Protein AF-A0A1Y0BZ81-F1 (afdb_monomer_lite)

Secondary structure (DSSP, 8-state):
-PPPPHHHHHHHHHHHHHHHHHHHHHHHHHHHHHHHHHHHHHHHHHHHHT-GGGB-TTS-B-HHHHHHHHHHHHHHHHHHHHHHHHHHHHHH-GGG--TTS-----HHHHHHHHHTT--

Radius of gyration: 30.33 Å; chains: 1; bounding box: 53×50×83 Å

Sequence (119 aa):
MAARSPEMARHVALDHGPELVAEVEKLRGACKTLGGVVEGQCRMALDASGLHHLIDEDGDGDWGLVWERLAELGTDNERLRAIVERVRELAENPATYSGTGVVAVKPERIIAALEAGHD

Organism: NCBI:txid482462

pLDDT: mean 82.68, std 15.9, range [44.56, 98.06]

Foldseek 3Di:
DDDDDPVVVVVCCVVCVVVVVVVVVVVVVVCVVVVVVVVVVLVVLCVQQVPCVQADPVRDGPVVVSVVSVVVVVVVVVLVVQLVVQLVCLQPDPVCDDPPPDNDRDVVSNVVSVVVSVD

Structure (mmCIF, N/CA/C/O backbone):
data_AF-A0A1Y0BZ81-F1
#
_entry.id   AF-A0A1Y0BZ81-F1
#
loop_
_atom_site.group_PDB
_atom_site.id
_atom_site.type_symbol
_atom_site.label_atom_id
_atom_site.label_alt_id
_atom_site.label_comp_id
_atom_site.label_asym_id
_atom_site.label_entity_id
_atom_site.label_seq_id
_atom_site.pdbx_PDB_ins_code
_atom_site.Cartn_x
_atom_site.Cartn_y
_atom_site.Cartn_z
_atom_site.occupancy
_atom_site.B_iso_or_equiv
_atom_site.auth_seq_id
_atom_site.auth_comp_id
_atom_site.auth_asym_id
_atom_site.auth_atom_id
_atom_site.pdbx_PDB_model_num
ATOM 1 N N . MET A 1 1 ? 36.246 26.483 -38.559 1.00 44.56 1 MET A N 1
ATOM 2 C CA . MET A 1 1 ? 36.073 25.343 -37.634 1.00 44.56 1 MET A CA 1
ATOM 3 C C . MET A 1 1 ? 36.516 24.087 -38.364 1.00 44.56 1 MET A C 1
ATOM 5 O O . MET A 1 1 ? 35.891 23.753 -39.361 1.00 44.56 1 MET A O 1
ATOM 9 N N . ALA A 1 2 ? 37.622 23.457 -37.960 1.00 49.88 2 ALA A N 1
ATOM 10 C CA . ALA A 1 2 ? 38.070 22.211 -38.583 1.00 49.88 2 ALA A CA 1
ATOM 11 C C . ALA A 1 2 ? 37.065 21.096 -38.255 1.00 49.88 2 ALA A C 1
ATOM 13 O O . ALA A 1 2 ? 36.820 20.815 -37.081 1.00 49.88 2 ALA A O 1
ATOM 14 N N . ALA A 1 3 ? 36.453 20.503 -39.280 1.00 59.06 3 ALA A N 1
ATOM 15 C CA . ALA A 1 3 ? 35.630 19.313 -39.113 1.00 59.06 3 ALA A CA 1
ATOM 16 C C . ALA A 1 3 ? 36.510 18.197 -38.530 1.00 59.06 3 ALA A C 1
ATOM 18 O O . ALA A 1 3 ? 37.592 17.926 -39.055 1.00 59.06 3 ALA A O 1
ATOM 19 N N . ARG A 1 4 ? 36.079 17.575 -37.424 1.00 61.03 4 ARG A N 1
ATOM 20 C CA . ARG A 1 4 ? 36.762 16.389 -36.885 1.00 61.03 4 ARG A CA 1
ATOM 21 C C . ARG A 1 4 ? 36.792 15.321 -37.983 1.00 61.03 4 ARG A C 1
ATOM 23 O O . ARG A 1 4 ? 35.75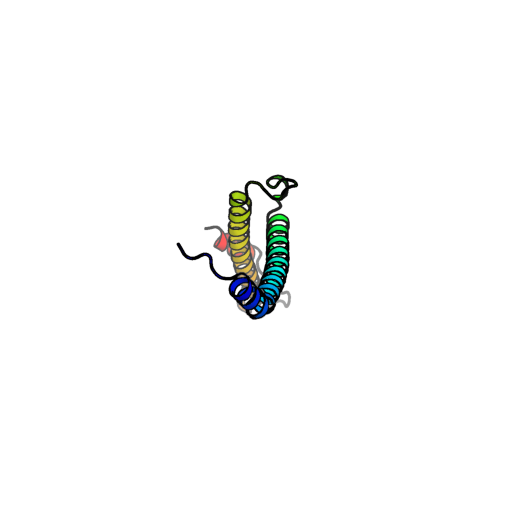9 15.056 -38.593 1.00 61.03 4 ARG A O 1
ATOM 30 N N . SER A 1 5 ? 37.972 14.753 -38.247 1.00 70.56 5 SER A N 1
ATOM 31 C CA . SER A 1 5 ? 38.155 13.723 -39.278 1.00 70.56 5 SER A CA 1
ATOM 32 C C . SER A 1 5 ? 37.162 12.567 -39.059 1.00 70.56 5 SER A C 1
ATOM 34 O O . SER A 1 5 ? 36.993 12.143 -37.909 1.00 70.56 5 SER A O 1
ATOM 36 N N . PRO A 1 6 ? 36.533 12.020 -40.119 1.00 70.25 6 PRO A N 1
ATOM 37 C CA . PRO A 1 6 ? 35.670 10.836 -40.037 1.00 70.25 6 PRO A CA 1
ATOM 38 C C . PRO A 1 6 ? 36.330 9.656 -39.311 1.00 70.25 6 PRO A C 1
ATOM 40 O O . PRO A 1 6 ? 35.661 8.863 -38.655 1.00 70.25 6 PRO A O 1
ATOM 43 N N . GLU A 1 7 ? 37.656 9.573 -39.382 1.00 68.31 7 GLU A N 1
ATOM 44 C CA . GLU A 1 7 ? 38.475 8.559 -38.723 1.00 68.31 7 GLU A CA 1
ATOM 45 C C . GLU A 1 7 ? 38.460 8.698 -37.191 1.00 68.31 7 GLU A C 1
ATOM 47 O O . GLU A 1 7 ? 38.329 7.711 -36.475 1.00 68.31 7 GLU A O 1
ATOM 52 N N . MET A 1 8 ? 38.471 9.935 -36.682 1.00 65.44 8 MET A N 1
ATOM 53 C CA . MET A 1 8 ? 38.360 10.247 -35.253 1.00 65.44 8 MET A CA 1
ATOM 54 C C . MET A 1 8 ? 36.958 9.958 -34.709 1.00 65.44 8 MET A C 1
ATOM 56 O O . MET A 1 8 ? 36.820 9.453 -33.598 1.00 65.44 8 MET A O 1
ATOM 60 N N . ALA A 1 9 ? 35.913 10.239 -35.494 1.00 63.56 9 ALA A N 1
ATOM 61 C CA . ALA A 1 9 ? 34.544 9.866 -35.137 1.00 63.56 9 ALA A CA 1
ATOM 62 C C . ALA A 1 9 ? 34.375 8.339 -35.079 1.00 63.56 9 ALA A C 1
ATOM 64 O O . ALA A 1 9 ? 33.708 7.824 -34.185 1.00 63.56 9 ALA A O 1
ATOM 65 N N . ARG A 1 10 ? 35.028 7.613 -35.995 1.00 62.34 10 ARG A N 1
ATOM 66 C CA . ARG A 1 10 ? 35.025 6.148 -36.036 1.00 62.34 10 ARG A CA 1
ATOM 67 C C . ARG A 1 10 ? 35.803 5.533 -34.867 1.00 62.34 10 ARG A C 1
ATOM 69 O O . ARG A 1 10 ? 35.321 4.568 -34.296 1.00 62.34 10 ARG A O 1
ATOM 76 N N . HIS A 1 11 ? 36.939 6.112 -34.477 1.00 63.66 11 HIS A N 1
ATOM 77 C CA . HIS A 1 11 ? 37.740 5.664 -33.328 1.00 63.66 11 HIS A CA 1
ATOM 78 C C . HIS A 1 11 ? 36.988 5.853 -32.001 1.00 63.66 11 HIS A C 1
ATOM 80 O O . HIS A 1 11 ? 36.855 4.915 -31.228 1.00 63.66 11 HIS A O 1
ATOM 86 N N . VAL A 1 12 ? 36.385 7.028 -31.783 1.00 62.97 12 VAL A N 1
ATOM 87 C CA . VAL A 1 12 ? 35.558 7.312 -30.592 1.00 62.97 12 VAL A CA 1
ATOM 88 C C . VAL A 1 12 ? 34.323 6.405 -30.535 1.00 62.97 12 VAL A C 1
ATOM 90 O O . VAL A 1 12 ? 33.953 5.933 -29.464 1.00 62.97 12 VAL A O 1
ATOM 93 N N . ALA A 1 13 ? 33.691 6.129 -31.681 1.00 65.75 13 ALA A N 1
ATOM 94 C CA . ALA A 1 13 ? 32.543 5.227 -31.752 1.00 65.75 13 ALA A CA 1
ATOM 95 C C . ALA A 1 13 ? 32.914 3.750 -31.526 1.00 65.75 13 ALA A C 1
ATOM 97 O O . ALA A 1 13 ? 32.104 3.006 -30.980 1.00 65.75 13 ALA A O 1
ATOM 98 N N . LEU A 1 14 ? 34.109 3.319 -31.942 1.00 64.69 14 LEU A N 1
ATOM 99 C CA . LEU A 1 14 ? 34.581 1.943 -31.762 1.00 64.69 14 LEU A CA 1
ATOM 100 C C . LEU A 1 14 ? 35.132 1.689 -30.353 1.00 64.69 14 LEU A C 1
ATOM 102 O O . LEU A 1 14 ? 34.891 0.611 -29.819 1.00 64.69 14 LEU A O 1
ATOM 106 N N . ASP A 1 15 ? 35.799 2.671 -29.743 1.00 70.12 15 ASP A N 1
ATOM 107 C CA . ASP A 1 15 ? 36.383 2.529 -28.404 1.00 70.12 15 ASP A CA 1
ATOM 108 C C . ASP A 1 15 ? 35.333 2.642 -27.296 1.00 70.12 15 ASP A C 1
ATOM 110 O O . ASP A 1 15 ? 35.334 1.849 -26.360 1.00 70.12 15 ASP A O 1
ATOM 114 N N . HIS A 1 16 ? 34.401 3.594 -27.415 1.00 75.56 16 HIS A N 1
ATOM 115 C CA . HIS A 1 16 ? 33.385 3.839 -26.383 1.00 75.56 16 HIS A CA 1
ATOM 116 C C . HIS A 1 16 ? 32.031 3.201 -26.699 1.00 75.56 16 HIS A C 1
ATOM 118 O O . HIS A 1 16 ? 31.168 3.118 -25.828 1.00 75.56 16 HIS A O 1
ATOM 124 N N . GLY A 1 17 ? 31.815 2.735 -27.933 1.00 81.44 17 GLY A N 1
ATOM 125 C CA . GLY A 1 17 ? 30.586 2.045 -28.331 1.00 81.44 17 GLY A CA 1
ATOM 126 C C . GLY A 1 17 ? 30.257 0.839 -27.441 1.00 81.44 17 GLY A C 1
ATOM 127 O O . GLY A 1 17 ? 29.133 0.767 -26.946 1.00 81.44 17 GLY A O 1
ATOM 128 N N . PRO A 1 18 ? 31.210 -0.075 -27.173 1.00 86.69 18 PRO A N 1
ATOM 129 C CA . PRO A 1 18 ? 30.981 -1.214 -26.283 1.00 86.69 18 PRO A CA 1
ATOM 130 C C . PRO A 1 18 ? 30.647 -0.804 -24.842 1.00 86.69 18 PRO A C 1
ATOM 132 O O . PRO A 1 18 ? 29.739 -1.376 -24.243 1.00 86.69 18 PRO A O 1
ATOM 135 N N . GLU A 1 19 ? 31.332 0.208 -24.301 1.00 86.31 19 GLU A N 1
ATOM 136 C CA . GLU A 1 19 ? 31.086 0.729 -22.948 1.00 86.31 19 GLU A CA 1
ATOM 137 C C . GLU A 1 19 ? 29.683 1.342 -22.831 1.00 86.31 19 GLU A C 1
ATOM 139 O O . GLU A 1 19 ? 28.953 1.064 -21.881 1.00 86.31 19 GLU A O 1
ATOM 144 N N . LEU A 1 20 ? 29.268 2.122 -23.834 1.00 88.94 20 LEU A N 1
ATOM 145 C CA . LEU A 1 20 ? 27.932 2.715 -23.891 1.00 88.94 20 LEU A CA 1
ATOM 146 C C . LEU A 1 20 ? 26.834 1.654 -24.022 1.00 88.94 20 LEU A C 1
ATOM 148 O O . LEU A 1 20 ? 25.790 1.778 -23.385 1.00 88.94 20 LEU A O 1
ATOM 152 N N . VAL A 1 21 ? 27.056 0.604 -24.819 1.00 91.75 21 VAL A N 1
ATOM 153 C CA . VAL A 1 21 ? 26.111 -0.519 -24.936 1.00 91.75 21 VAL A CA 1
ATOM 154 C C . VAL A 1 21 ? 25.971 -1.240 -23.597 1.00 91.75 21 VAL A C 1
ATOM 156 O O . VAL A 1 21 ? 24.845 -1.449 -23.145 1.00 91.75 21 VAL A O 1
ATOM 159 N N . ALA A 1 22 ? 27.086 -1.549 -22.932 1.00 91.94 22 ALA A N 1
ATOM 160 C CA . ALA A 1 22 ? 27.074 -2.204 -21.628 1.00 91.94 22 ALA A CA 1
ATOM 161 C C . ALA A 1 22 ? 26.347 -1.363 -20.564 1.00 91.94 22 ALA A C 1
ATOM 163 O O . ALA A 1 22 ? 25.550 -1.892 -19.787 1.00 91.94 22 ALA A O 1
ATOM 164 N N . GLU A 1 23 ? 26.561 -0.045 -20.551 1.00 94.38 23 GLU A N 1
ATOM 165 C CA . GLU A 1 23 ? 25.874 0.842 -19.609 1.00 94.38 23 GLU A CA 1
ATOM 166 C C . GLU A 1 23 ? 24.371 0.938 -19.912 1.00 94.38 23 GLU A C 1
ATOM 168 O O . GLU A 1 23 ? 23.552 0.886 -18.995 1.00 94.38 23 GLU A O 1
ATOM 173 N N . VAL A 1 24 ? 23.969 0.984 -21.188 1.00 95.88 24 VAL A N 1
ATOM 174 C CA . VAL A 1 24 ? 22.549 0.941 -21.574 1.00 95.88 24 VAL A CA 1
ATOM 175 C C . VAL A 1 24 ? 21.893 -0.373 -21.147 1.00 95.88 24 VAL A C 1
ATOM 177 O O . VAL A 1 24 ? 20.769 -0.357 -20.645 1.00 95.88 24 VAL A O 1
ATOM 180 N N . GLU A 1 25 ? 22.559 -1.513 -21.322 1.00 97.12 25 GLU A N 1
ATOM 181 C CA . GLU A 1 25 ? 22.036 -2.815 -20.892 1.00 97.12 25 GLU A CA 1
ATOM 182 C C . GLU A 1 25 ? 21.877 -2.892 -19.374 1.00 97.12 25 GLU A C 1
ATOM 184 O O . GLU A 1 25 ? 20.831 -3.319 -18.875 1.00 97.12 25 GLU A O 1
ATOM 189 N N . LYS A 1 26 ? 22.873 -2.401 -18.636 1.00 96.38 26 LYS A N 1
ATOM 190 C CA . LYS A 1 26 ? 22.826 -2.299 -17.179 1.00 96.38 26 LYS A CA 1
ATOM 191 C C . LYS A 1 26 ? 21.677 -1.405 -16.714 1.00 96.38 26 LYS A C 1
ATOM 193 O O . LYS A 1 26 ? 20.912 -1.812 -15.840 1.00 96.38 26 LYS A O 1
ATOM 198 N N . LEU A 1 27 ? 21.512 -0.225 -17.315 1.00 97.50 27 LEU A N 1
ATOM 199 C CA . LEU A 1 27 ? 20.411 0.688 -16.999 1.00 97.50 27 LEU A CA 1
ATOM 200 C C . LEU A 1 27 ? 19.055 0.057 -17.313 1.00 97.50 27 LEU A C 1
ATOM 202 O O . LEU A 1 27 ? 18.157 0.108 -16.480 1.00 97.50 27 LEU A O 1
ATOM 206 N N . ARG A 1 28 ? 18.909 -0.618 -18.457 1.00 97.44 28 ARG A N 1
ATOM 207 C CA . ARG A 1 28 ? 17.682 -1.358 -18.794 1.00 97.44 28 ARG A CA 1
ATOM 208 C C . ARG A 1 28 ? 17.369 -2.440 -17.762 1.00 97.44 28 ARG A C 1
ATOM 210 O O . ARG A 1 28 ? 16.219 -2.566 -17.347 1.00 97.44 28 ARG A O 1
ATOM 217 N N . GLY A 1 29 ? 18.378 -3.193 -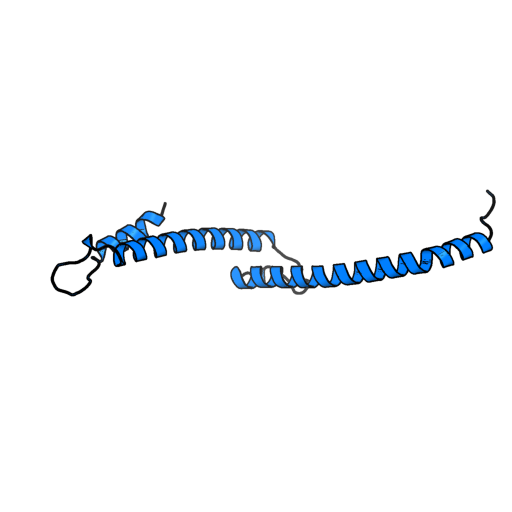17.324 1.00 97.12 29 GLY A N 1
ATOM 218 C CA . GLY A 1 29 ? 18.231 -4.196 -16.269 1.00 97.12 29 GLY A CA 1
ATOM 219 C C . GLY A 1 29 ? 17.794 -3.588 -14.932 1.00 97.12 29 GLY A C 1
ATOM 220 O O . GLY A 1 29 ? 16.876 -4.101 -14.285 1.00 97.12 29 GLY A O 1
ATOM 221 N N . ALA A 1 30 ? 18.397 -2.460 -14.549 1.00 96.69 30 ALA A N 1
ATOM 222 C CA . ALA A 1 30 ? 18.039 -1.725 -13.341 1.00 96.69 30 ALA A CA 1
ATOM 223 C C . ALA A 1 30 ? 16.608 -1.171 -13.417 1.00 96.69 30 ALA A C 1
ATOM 225 O O . ALA A 1 30 ? 15.819 -1.409 -12.507 1.00 96.69 30 ALA A O 1
ATOM 226 N N . CYS A 1 31 ? 16.238 -0.515 -14.521 1.00 97.75 31 CYS A N 1
ATOM 227 C CA . CYS A 1 31 ? 14.892 0.013 -14.742 1.00 97.75 31 CYS A CA 1
ATOM 228 C C . CYS A 1 31 ? 13.831 -1.088 -14.698 1.00 97.75 31 CYS A C 1
ATOM 230 O O . CYS A 1 31 ? 12.794 -0.900 -14.074 1.00 97.75 31 CYS A O 1
ATOM 232 N N . LYS A 1 32 ? 14.097 -2.255 -15.298 1.00 97.75 32 LYS A N 1
ATOM 233 C CA . LYS A 1 32 ? 13.174 -3.396 -15.240 1.00 97.75 32 LYS A CA 1
ATOM 234 C C . LYS A 1 32 ? 12.971 -3.891 -13.808 1.00 97.75 32 LYS A C 1
ATOM 236 O O . LYS A 1 32 ? 11.846 -4.161 -13.402 1.00 97.75 32 LYS A O 1
ATOM 241 N N . THR A 1 33 ? 14.060 -4.010 -13.051 1.00 97.94 33 THR A N 1
ATOM 242 C CA . THR A 1 33 ? 14.003 -4.438 -11.648 1.00 97.94 33 THR A CA 1
ATOM 243 C C . THR A 1 33 ? 13.224 -3.437 -10.802 1.00 97.94 33 THR A C 1
ATOM 245 O O . THR A 1 33 ? 12.315 -3.827 -10.076 1.00 97.94 33 THR A O 1
ATOM 248 N N . LEU A 1 34 ? 13.545 -2.148 -10.925 1.00 97.81 34 LEU A N 1
ATOM 249 C CA . LEU A 1 34 ? 12.874 -1.088 -10.177 1.00 97.81 34 LEU A CA 1
ATOM 250 C C . LEU A 1 34 ? 11.397 -0.974 -10.552 1.00 97.81 34 LEU A C 1
ATOM 252 O O . LEU A 1 34 ? 10.572 -0.863 -9.655 1.00 97.81 34 LEU A O 1
ATOM 256 N N . GLY A 1 35 ? 11.059 -1.083 -11.840 1.00 97.06 35 GLY A N 1
ATOM 257 C CA . GLY A 1 35 ? 9.671 -1.114 -12.299 1.00 97.06 35 GLY A CA 1
ATOM 258 C C . GLY A 1 35 ? 8.876 -2.231 -11.624 1.00 97.06 35 GLY A C 1
ATOM 259 O O . GLY A 1 35 ? 7.840 -1.966 -11.027 1.00 97.06 35 GLY A O 1
ATOM 260 N N . GLY A 1 36 ? 9.417 -3.454 -11.595 1.00 97.62 36 GLY A N 1
ATOM 261 C CA . GLY A 1 36 ? 8.762 -4.577 -10.917 1.00 97.62 36 GLY A CA 1
ATOM 262 C C . GLY A 1 36 ? 8.606 -4.386 -9.402 1.00 97.62 36 GLY A C 1
ATOM 263 O O . GLY A 1 36 ? 7.595 -4.792 -8.832 1.00 97.62 36 GLY A O 1
ATOM 264 N N . VAL A 1 37 ? 9.578 -3.749 -8.738 1.00 97.94 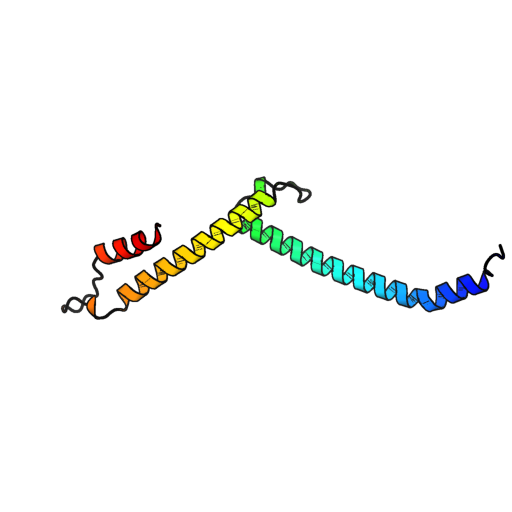37 VAL A N 1
ATOM 265 C CA . VAL A 1 37 ? 9.474 -3.417 -7.305 1.00 97.94 37 VAL A CA 1
ATOM 266 C C . VAL A 1 37 ? 8.374 -2.388 -7.064 1.00 97.94 37 VAL A C 1
ATOM 268 O O . VAL A 1 37 ? 7.549 -2.589 -6.175 1.00 97.94 37 VAL A O 1
ATOM 271 N N . VAL A 1 38 ? 8.342 -1.315 -7.857 1.00 95.62 38 VAL A N 1
ATOM 272 C CA . VAL A 1 38 ? 7.335 -0.254 -7.740 1.00 95.62 38 VAL A CA 1
ATOM 273 C C . VAL A 1 38 ? 5.940 -0.815 -8.001 1.00 95.62 38 VAL A C 1
ATOM 275 O O . VAL A 1 38 ? 5.060 -0.633 -7.168 1.00 95.62 38 VAL A O 1
ATOM 278 N N . GLU A 1 39 ? 5.748 -1.585 -9.075 1.00 95.56 39 GLU A N 1
ATOM 279 C CA . GLU A 1 39 ? 4.470 -2.249 -9.367 1.00 95.56 39 GLU A CA 1
ATOM 280 C C . GLU A 1 39 ? 4.002 -3.143 -8.211 1.00 95.56 39 GLU A C 1
ATOM 282 O O . GLU A 1 39 ? 2.826 -3.127 -7.840 1.00 95.56 39 GLU A O 1
ATOM 287 N N . GLY A 1 40 ? 4.920 -3.914 -7.619 1.00 96.75 40 GLY A N 1
ATOM 288 C CA . GLY A 1 40 ? 4.623 -4.758 -6.465 1.00 96.75 40 GLY A CA 1
ATOM 289 C C . GLY A 1 40 ? 4.184 -3.947 -5.246 1.00 96.75 40 GLY A C 1
ATOM 290 O O . GLY A 1 40 ? 3.176 -4.274 -4.623 1.00 96.75 40 GLY A O 1
ATOM 291 N N . GLN A 1 41 ? 4.902 -2.869 -4.926 1.00 95.69 41 GLN A N 1
ATOM 292 C CA . GLN A 1 41 ? 4.591 -2.003 -3.786 1.00 95.69 41 GLN A CA 1
ATOM 293 C C . GLN A 1 41 ? 3.276 -1.242 -3.975 1.00 95.69 41 GLN A C 1
ATOM 295 O O . GLN A 1 41 ? 2.458 -1.208 -3.058 1.00 95.69 41 GLN A O 1
ATOM 300 N N . CYS A 1 42 ? 3.040 -0.698 -5.169 1.00 95.88 42 CYS A N 1
ATOM 301 C CA . CYS A 1 42 ? 1.782 -0.062 -5.546 1.00 95.88 42 CYS A CA 1
ATOM 302 C C . CYS A 1 42 ? 0.603 -1.026 -5.376 1.00 95.88 42 CYS A C 1
ATOM 304 O O . CYS A 1 42 ? -0.400 -0.672 -4.761 1.00 95.88 42 CYS A O 1
ATOM 306 N N . ARG A 1 43 ? 0.740 -2.277 -5.832 1.00 96.56 43 ARG A N 1
ATOM 307 C CA . ARG A 1 43 ? -0.303 -3.296 -5.655 1.00 96.56 43 ARG A CA 1
ATOM 308 C C . ARG A 1 43 ? -0.557 -3.621 -4.188 1.00 96.56 43 ARG A C 1
ATOM 310 O O . ARG A 1 43 ? -1.703 -3.600 -3.766 1.00 96.56 43 ARG A O 1
ATOM 317 N N . MET A 1 44 ? 0.497 -3.844 -3.402 1.00 97.31 44 MET A N 1
ATOM 318 C CA . MET A 1 44 ? 0.368 -4.102 -1.963 1.00 97.31 44 MET A CA 1
ATOM 319 C C . MET A 1 44 ? -0.331 -2.952 -1.229 1.00 97.31 44 MET A C 1
ATOM 321 O O . MET A 1 44 ? -1.134 -3.197 -0.333 1.00 97.31 44 MET A O 1
ATOM 325 N N . ALA A 1 45 ? -0.037 -1.707 -1.605 1.00 96.81 45 ALA A N 1
ATOM 326 C CA . ALA A 1 45 ? -0.675 -0.531 -1.027 1.00 96.81 45 ALA A CA 1
ATOM 327 C C . ALA A 1 45 ? -2.169 -0.464 -1.359 1.00 96.81 45 ALA A C 1
ATOM 329 O O . ALA A 1 45 ? -2.985 -0.182 -0.479 1.00 96.81 45 ALA A O 1
ATOM 330 N N . LEU A 1 46 ? -2.542 -0.762 -2.605 1.00 97.44 46 LEU A N 1
ATOM 331 C CA . LEU A 1 46 ? -3.941 -0.805 -3.024 1.00 97.44 46 LEU A CA 1
ATOM 332 C C . LEU A 1 46 ? -4.700 -1.958 -2.361 1.00 97.44 46 LEU A C 1
ATOM 334 O O . LEU A 1 46 ? -5.779 -1.723 -1.823 1.00 97.44 46 LEU A O 1
ATOM 338 N N . ASP A 1 47 ? -4.103 -3.149 -2.300 1.00 97.56 47 ASP A N 1
ATOM 339 C CA . ASP A 1 47 ? -4.696 -4.321 -1.648 1.00 97.56 47 ASP A CA 1
ATOM 340 C C . ASP A 1 47 ? -4.929 -4.063 -0.149 1.00 97.56 47 ASP A C 1
ATOM 342 O O . ASP A 1 47 ? -5.967 -4.429 0.403 1.00 97.56 47 ASP A O 1
ATOM 346 N N . ALA A 1 48 ? -3.972 -3.411 0.521 1.00 96.44 48 ALA A N 1
ATOM 347 C CA . ALA A 1 48 ? -4.073 -3.088 1.941 1.00 96.44 48 ALA A CA 1
ATOM 348 C C . ALA A 1 48 ? -5.091 -1.973 2.224 1.00 96.44 48 ALA A C 1
ATOM 350 O O . ALA A 1 48 ? -5.846 -2.062 3.192 1.00 96.44 48 ALA A O 1
ATOM 351 N N . SER A 1 49 ? -5.111 -0.922 1.400 1.00 96.38 49 SER A N 1
ATOM 352 C CA . SER A 1 49 ? -6.005 0.230 1.583 1.00 96.38 49 SER A CA 1
ATOM 353 C C . SER A 1 49 ? -7.431 -0.016 1.077 1.00 96.38 49 SER A C 1
ATOM 355 O O . SER A 1 49 ? -8.364 0.625 1.559 1.00 96.38 49 SER A O 1
ATOM 357 N N . GLY A 1 50 ? -7.618 -0.930 0.119 1.00 96.88 50 GLY A N 1
ATOM 358 C CA . GLY A 1 50 ? -8.885 -1.172 -0.576 1.00 96.88 50 GLY A CA 1
ATOM 359 C C . GLY A 1 50 ? -9.248 -0.099 -1.613 1.00 96.88 50 GLY A C 1
ATOM 360 O O . GLY A 1 50 ? -10.385 -0.052 -2.084 1.00 96.88 50 GLY A O 1
ATOM 361 N N . LEU A 1 51 ? -8.307 0.776 -1.981 1.00 97.75 51 LEU A N 1
ATOM 362 C CA . LEU A 1 51 ? -8.569 2.001 -2.747 1.00 97.75 51 LEU A CA 1
ATOM 363 C C . LEU A 1 51 ? -8.277 1.886 -4.255 1.00 97.75 51 LEU A C 1
ATOM 365 O O . LEU A 1 51 ? -8.007 2.884 -4.914 1.00 97.75 51 LEU A O 1
ATOM 369 N N . HIS A 1 52 ? -8.398 0.688 -4.836 1.00 97.38 52 HIS A N 1
ATOM 370 C CA . HIS A 1 52 ? -8.171 0.455 -6.276 1.00 97.38 52 HIS A CA 1
ATOM 371 C C . HIS A 1 52 ? -8.985 1.375 -7.197 1.00 97.38 52 HIS A C 1
ATOM 373 O O . HIS A 1 52 ? -8.551 1.670 -8.298 1.00 97.38 52 HIS A O 1
ATOM 379 N N . HIS A 1 53 ? -10.154 1.838 -6.753 1.00 97.12 53 HIS A N 1
ATOM 380 C CA . HIS A 1 53 ? -11.039 2.709 -7.529 1.00 97.12 53 HIS A CA 1
ATOM 381 C C . HIS A 1 53 ? -10.522 4.148 -7.701 1.00 97.12 53 HIS A C 1
ATOM 383 O O . HIS A 1 53 ? -11.110 4.904 -8.469 1.00 97.12 53 HIS A O 1
ATOM 389 N N . LEU A 1 54 ? -9.479 4.541 -6.962 1.00 97.19 54 LEU A N 1
ATOM 390 C CA . LEU A 1 54 ? -8.847 5.858 -7.081 1.00 97.19 54 LEU A CA 1
ATOM 391 C C . LEU A 1 54 ? -7.761 5.906 -8.154 1.00 97.19 54 LEU A C 1
ATOM 393 O O . LEU A 1 54 ? -7.284 6.997 -8.462 1.00 97.19 54 LEU A O 1
ATOM 397 N N . ILE A 1 55 ? -7.361 4.741 -8.668 1.00 97.50 55 ILE A N 1
ATOM 398 C CA . ILE A 1 55 ? -6.300 4.579 -9.654 1.00 97.50 55 ILE A CA 1
ATOM 399 C C . ILE A 1 55 ? -6.920 4.057 -10.949 1.00 97.50 55 ILE A C 1
ATOM 401 O O . ILE A 1 55 ? -7.736 3.133 -10.928 1.00 97.50 55 ILE A O 1
ATOM 405 N N . ASP A 1 56 ? -6.557 4.670 -12.066 1.00 95.50 56 ASP A N 1
ATOM 406 C CA . ASP A 1 56 ? -7.036 4.297 -13.390 1.00 95.50 56 ASP A CA 1
ATOM 407 C C . ASP A 1 56 ? -6.221 3.153 -14.021 1.00 95.50 56 ASP A C 1
ATOM 409 O O . ASP A 1 56 ? -5.338 2.549 -13.406 1.00 95.50 56 ASP A O 1
ATOM 413 N N . GLU A 1 57 ? -6.569 2.806 -15.262 1.00 91.88 57 GLU A N 1
ATOM 414 C CA . GLU A 1 57 ? -5.941 1.714 -16.012 1.00 91.88 57 GLU A CA 1
ATOM 415 C C . GLU A 1 57 ? -4.475 1.997 -16.380 1.00 91.88 57 GLU A C 1
ATOM 417 O O . GLU A 1 57 ? -3.707 1.050 -16.565 1.00 91.88 57 GLU A O 1
ATOM 422 N N . ASP A 1 58 ? -4.083 3.272 -16.448 1.00 92.62 58 ASP A N 1
ATOM 423 C CA . ASP A 1 58 ? -2.718 3.704 -16.752 1.00 92.62 58 ASP A CA 1
ATOM 424 C C . ASP A 1 58 ? -1.843 3.775 -15.483 1.00 92.62 58 ASP A C 1
ATOM 426 O O . ASP A 1 58 ? -0.619 3.904 -15.569 1.00 92.62 58 ASP A O 1
ATOM 430 N N . GLY A 1 59 ? -2.449 3.604 -14.301 1.00 91.06 59 GLY A N 1
ATOM 431 C CA . GLY A 1 59 ? -1.775 3.632 -13.003 1.00 91.06 59 GLY A CA 1
ATOM 432 C C . GLY A 1 59 ? -1.702 5.026 -12.375 1.00 91.06 59 GLY A C 1
ATOM 433 O O . GLY A 1 59 ? -1.068 5.188 -11.324 1.00 91.06 59 GLY A O 1
ATOM 434 N N . ASP A 1 60 ? -2.363 6.009 -12.981 1.00 94.06 60 ASP A N 1
ATOM 435 C CA . ASP A 1 60 ? -2.473 7.369 -12.473 1.00 94.06 60 ASP A CA 1
ATOM 436 C C . ASP A 1 60 ? -3.716 7.511 -11.584 1.00 94.06 60 ASP A C 1
ATOM 438 O O . ASP A 1 60 ? -4.664 6.730 -11.644 1.00 94.06 60 ASP A O 1
ATOM 442 N N . GLY A 1 61 ? -3.705 8.497 -10.689 1.00 95.88 61 GLY A N 1
ATOM 443 C CA . GLY A 1 61 ? -4.809 8.709 -9.760 1.00 95.88 61 GLY A CA 1
ATOM 444 C C . GLY A 1 61 ? -4.385 9.344 -8.446 1.00 95.88 61 GLY A C 1
ATOM 445 O O . GLY A 1 61 ? -3.288 9.898 -8.322 1.00 95.88 61 GLY A O 1
ATOM 446 N N . ASP A 1 62 ? -5.262 9.260 -7.446 1.00 97.44 62 ASP A N 1
ATOM 447 C CA . ASP A 1 62 ? -5.010 9.847 -6.129 1.00 97.44 62 ASP A CA 1
ATOM 448 C C . ASP A 1 62 ? -4.194 8.910 -5.229 1.00 97.44 62 ASP A C 1
ATOM 450 O O . ASP A 1 62 ? -4.680 8.305 -4.271 1.00 97.44 62 ASP A O 1
ATOM 454 N N . TRP A 1 63 ? -2.904 8.804 -5.544 1.00 97.31 63 TRP A N 1
ATOM 455 C CA . TRP A 1 63 ? -1.941 8.094 -4.705 1.00 97.31 63 TRP A CA 1
ATOM 456 C C . TRP A 1 63 ? -1.761 8.743 -3.328 1.00 97.31 63 TRP A C 1
ATOM 458 O O . TRP A 1 63 ? -1.389 8.048 -2.386 1.00 97.31 63 TRP A O 1
ATOM 468 N N . GLY A 1 64 ? -2.033 10.046 -3.188 1.00 97.81 64 GLY A N 1
ATOM 469 C CA . GLY A 1 64 ? -1.961 10.740 -1.902 1.00 97.81 64 GLY A CA 1
ATOM 470 C C . GLY A 1 64 ? -2.906 10.102 -0.889 1.00 97.81 64 GLY A C 1
ATOM 471 O O . GLY A 1 64 ? -2.464 9.659 0.171 1.00 97.81 64 GLY A O 1
ATOM 472 N N . LEU A 1 65 ? -4.170 9.933 -1.278 1.00 97.62 65 LEU A N 1
ATOM 473 C CA . LEU A 1 65 ? -5.182 9.304 -0.433 1.00 97.62 65 LEU A CA 1
ATOM 474 C C . LEU A 1 65 ? -4.881 7.819 -0.145 1.00 97.62 65 LEU A C 1
ATOM 476 O O . LEU A 1 65 ? -5.114 7.343 0.968 1.00 97.62 65 LEU A O 1
ATOM 480 N N . VAL A 1 66 ? -4.309 7.086 -1.109 1.00 98.06 66 VAL A N 1
ATOM 481 C CA . VAL A 1 66 ? -3.852 5.696 -0.899 1.00 98.06 66 VAL A CA 1
ATOM 482 C C . VAL A 1 66 ? -2.800 5.621 0.211 1.00 98.06 66 VAL A C 1
ATOM 484 O O . VAL A 1 66 ? -2.904 4.780 1.111 1.00 98.06 66 VAL A O 1
ATOM 487 N N . TRP A 1 67 ? -1.800 6.503 0.176 1.00 96.81 67 TRP A N 1
ATOM 488 C CA . TRP A 1 67 ? -0.724 6.514 1.168 1.00 96.81 67 TRP A CA 1
ATOM 489 C C . TRP A 1 67 ? -1.178 7.016 2.536 1.00 96.81 67 TRP A C 1
ATO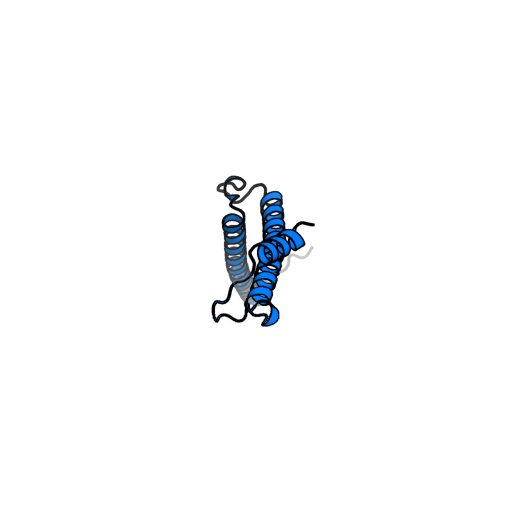M 491 O O . TRP A 1 67 ? -0.767 6.444 3.547 1.00 96.81 67 TRP A O 1
ATOM 501 N N . GLU A 1 68 ? -2.055 8.019 2.582 1.00 97.81 68 GLU A N 1
ATOM 502 C CA . GLU A 1 68 ? -2.681 8.479 3.826 1.00 97.81 68 GLU A CA 1
ATOM 503 C C . GLU A 1 68 ? -3.443 7.338 4.503 1.00 97.81 68 GLU A C 1
ATOM 505 O O . GLU A 1 68 ? -3.193 7.030 5.671 1.00 97.81 68 GLU A 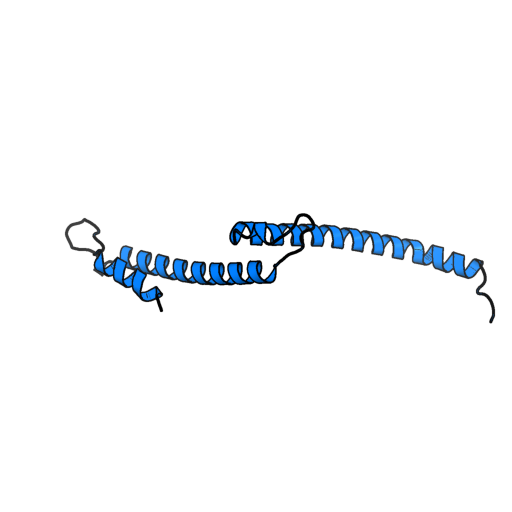O 1
ATOM 510 N N . ARG A 1 69 ? -4.279 6.614 3.747 1.00 97.25 69 ARG A N 1
ATOM 511 C CA . ARG A 1 69 ? -5.023 5.475 4.291 1.00 97.25 69 ARG A CA 1
ATOM 512 C C . ARG A 1 69 ? -4.103 4.364 4.793 1.00 97.25 69 ARG A C 1
ATOM 514 O O . ARG A 1 69 ? -4.393 3.731 5.808 1.00 97.25 69 ARG A O 1
ATOM 521 N N . LEU A 1 70 ? -2.993 4.110 4.102 1.00 96.31 70 LEU A N 1
ATOM 522 C CA . LEU A 1 70 ? -2.015 3.115 4.537 1.00 96.31 70 LEU A CA 1
ATOM 523 C C . LEU A 1 70 ? -1.321 3.524 5.848 1.00 96.31 70 LEU A C 1
ATOM 525 O O . LEU A 1 70 ? -1.096 2.671 6.707 1.00 96.31 70 LEU A O 1
ATOM 529 N N . ALA A 1 71 ? -1.015 4.812 6.026 1.00 95.62 71 ALA A N 1
ATOM 530 C CA . ALA A 1 71 ? -0.438 5.336 7.264 1.00 95.62 71 ALA A CA 1
ATOM 531 C C . ALA A 1 71 ? -1.416 5.227 8.450 1.00 95.62 71 ALA A C 1
ATOM 533 O O . ALA A 1 71 ? -1.018 4.821 9.547 1.00 95.62 71 ALA A O 1
ATOM 534 N N . GLU A 1 72 ? -2.702 5.510 8.222 1.00 95.94 72 GLU A N 1
ATOM 535 C CA . GLU A 1 72 ? -3.764 5.285 9.212 1.00 95.94 72 GLU A CA 1
ATOM 536 C C . GLU A 1 72 ? -3.852 3.808 9.609 1.00 95.94 72 GLU A C 1
ATOM 538 O O . GLU A 1 72 ? -3.792 3.482 10.792 1.00 95.94 72 GLU A O 1
ATOM 543 N N . LEU A 1 73 ? -3.908 2.900 8.625 1.00 95.00 73 LEU A N 1
ATOM 544 C CA . LEU A 1 73 ? -3.941 1.455 8.871 1.00 95.00 73 LEU A CA 1
ATOM 545 C C . LEU A 1 73 ? -2.712 0.967 9.643 1.00 95.00 73 LEU A C 1
ATOM 547 O O . LEU A 1 73 ? -2.833 0.071 10.478 1.00 95.00 73 LEU A O 1
ATOM 551 N N . GLY A 1 74 ? -1.535 1.540 9.380 1.00 93.88 74 GLY A N 1
ATOM 552 C CA . GLY A 1 74 ? -0.319 1.261 10.142 1.00 93.88 74 GLY A CA 1
ATOM 553 C C . GLY A 1 74 ? -0.471 1.638 11.617 1.00 93.88 74 GLY A C 1
ATOM 554 O O . GLY A 1 74 ? -0.219 0.806 12.490 1.00 93.88 74 GLY A O 1
ATOM 555 N N . THR A 1 75 ? -0.970 2.846 11.884 1.00 94.19 75 THR A N 1
ATOM 556 C CA . THR A 1 75 ? -1.238 3.346 13.243 1.00 94.19 75 THR A CA 1
ATOM 557 C C . THR A 1 75 ? -2.272 2.478 13.967 1.00 94.19 75 THR A C 1
ATOM 559 O O . THR A 1 75 ? -2.052 2.053 15.105 1.00 94.19 75 THR A O 1
ATOM 562 N N . ASP A 1 76 ? -3.370 2.136 13.289 1.00 92.88 76 ASP A N 1
ATOM 563 C CA . ASP A 1 76 ? -4.405 1.245 13.820 1.00 92.88 76 ASP A CA 1
ATOM 564 C C . ASP A 1 76 ? -3.832 -0.139 14.146 1.00 92.88 76 ASP A C 1
ATOM 566 O O . ASP A 1 76 ? -4.130 -0.714 15.194 1.00 92.88 76 ASP A O 1
ATOM 570 N N . ASN A 1 77 ? -2.974 -0.683 13.279 1.00 93.12 77 ASN A N 1
ATOM 571 C CA . ASN A 1 77 ? -2.360 -1.990 13.489 1.00 93.12 77 ASN A CA 1
ATOM 572 C C . ASN A 1 77 ? -1.438 -2.000 14.716 1.00 93.12 77 ASN A C 1
ATOM 574 O O . ASN A 1 77 ? -1.500 -2.932 15.518 1.00 93.12 77 ASN A O 1
ATOM 578 N N . GLU A 1 78 ? -0.613 -0.967 14.892 1.00 92.94 78 GLU A N 1
ATOM 579 C CA . GLU A 1 78 ? 0.246 -0.809 16.071 1.00 92.94 78 GLU A CA 1
ATOM 580 C C . GLU A 1 78 ? -0.577 -0.713 17.356 1.00 92.94 78 GLU A C 1
ATOM 582 O O . GLU A 1 78 ? -0.309 -1.425 18.330 1.00 92.94 78 GLU A O 1
ATOM 587 N N . ARG A 1 79 ? -1.641 0.094 17.334 1.00 89.00 79 ARG A N 1
ATOM 588 C CA . ARG A 1 79 ? -2.579 0.219 18.451 1.00 89.00 79 ARG A CA 1
ATOM 589 C C . ARG A 1 79 ? -3.255 -1.112 18.781 1.00 89.00 79 ARG A C 1
ATOM 591 O O . ARG A 1 79 ? -3.301 -1.505 19.948 1.00 89.00 79 ARG A O 1
ATOM 598 N N . LEU A 1 80 ? -3.750 -1.833 17.775 1.00 89.56 80 LEU A N 1
ATOM 599 C CA . LEU A 1 80 ? -4.381 -3.142 17.958 1.00 89.56 80 LEU A CA 1
ATOM 600 C C . LEU A 1 80 ? -3.392 -4.179 18.498 1.00 89.56 80 LEU A C 1
ATOM 602 O O . LEU A 1 80 ? -3.746 -4.932 19.403 1.00 89.56 80 LEU A O 1
ATOM 606 N N . ARG A 1 81 ? -2.146 -4.194 18.012 1.00 91.25 81 ARG A N 1
ATOM 607 C CA . ARG A 1 81 ? -1.085 -5.056 18.558 1.00 91.25 81 ARG A CA 1
ATOM 608 C C . ARG A 1 81 ? -0.838 -4.773 20.037 1.00 91.25 81 ARG A C 1
ATOM 610 O O . ARG A 1 81 ? -0.796 -5.713 20.825 1.00 91.25 81 ARG A O 1
ATOM 617 N N . ALA A 1 82 ? -0.748 -3.502 20.428 1.00 89.81 82 ALA A N 1
ATOM 618 C CA . ALA A 1 82 ? -0.575 -3.126 21.829 1.00 89.81 82 ALA A CA 1
ATOM 619 C C . ALA A 1 82 ? -1.759 -3.581 22.703 1.00 89.81 82 ALA A C 1
ATOM 621 O O . ALA A 1 82 ? -1.560 -4.081 23.809 1.00 89.81 82 ALA A O 1
ATOM 622 N N . ILE A 1 83 ? -2.993 -3.451 22.206 1.00 87.62 83 ILE A N 1
ATOM 623 C CA . ILE A 1 83 ? -4.193 -3.948 22.894 1.00 87.62 83 ILE A CA 1
ATOM 624 C C . ILE A 1 83 ? -4.130 -5.471 23.079 1.00 87.62 83 ILE A C 1
ATOM 626 O O . ILE A 1 83 ? -4.379 -5.964 24.181 1.00 87.62 83 ILE A O 1
ATOM 630 N N . VAL A 1 84 ? -3.790 -6.214 22.022 1.00 88.06 84 VAL A N 1
ATOM 631 C CA . VAL A 1 84 ? -3.701 -7.681 22.055 1.00 88.06 84 VAL A CA 1
ATOM 632 C C . VAL A 1 84 ? -2.666 -8.150 23.075 1.00 88.06 84 VAL A C 1
ATOM 634 O O . VAL A 1 84 ? -2.973 -9.038 23.870 1.00 88.06 84 VAL A O 1
ATOM 637 N N . GLU A 1 85 ? -1.487 -7.529 23.114 1.00 89.75 85 GLU A N 1
ATOM 638 C CA . GLU A 1 85 ? -0.457 -7.878 24.099 1.00 89.75 85 GLU A CA 1
ATOM 639 C C . GLU A 1 85 ? -0.921 -7.609 25.539 1.00 89.75 85 GLU A C 1
ATOM 641 O O . GLU A 1 85 ? -0.779 -8.477 26.396 1.00 89.75 85 GLU A O 1
ATOM 646 N N . ARG A 1 86 ? -1.610 -6.491 25.814 1.00 84.56 86 ARG A N 1
ATOM 647 C CA . ARG A 1 86 ? -2.181 -6.242 27.156 1.00 84.56 86 ARG A CA 1
ATOM 648 C C . ARG A 1 86 ? -3.209 -7.294 27.571 1.00 84.56 86 ARG A C 1
ATOM 650 O O . ARG A 1 86 ? -3.246 -7.714 28.729 1.00 84.56 86 ARG A O 1
ATOM 657 N N . VAL A 1 87 ? -4.074 -7.713 26.646 1.00 82.75 87 VAL A N 1
ATOM 658 C CA . VAL A 1 87 ? -5.063 -8.770 26.915 1.00 82.75 87 VAL A CA 1
ATOM 659 C C . VAL A 1 87 ? -4.361 -10.100 27.187 1.00 82.75 87 VAL A C 1
ATOM 661 O O . VAL A 1 87 ? -4.758 -10.826 28.100 1.00 82.75 87 VAL A O 1
ATOM 664 N N . ARG A 1 88 ? -3.295 -10.399 26.442 1.00 83.19 88 ARG A N 1
ATOM 665 C CA . ARG A 1 88 ? -2.467 -11.584 26.656 1.00 83.19 88 ARG A CA 1
ATOM 666 C C . ARG A 1 88 ? -1.803 -11.575 28.035 1.00 83.19 88 ARG A C 1
ATOM 668 O O . ARG A 1 88 ? -1.941 -12.550 28.769 1.00 83.19 88 ARG A O 1
ATOM 675 N N . GLU A 1 89 ? -1.183 -10.468 28.435 1.00 83.81 89 GLU A N 1
ATOM 676 C CA . GLU A 1 89 ? -0.583 -10.311 29.768 1.00 83.81 89 GLU A CA 1
ATOM 677 C C . GLU A 1 89 ? -1.609 -10.517 30.895 1.00 83.81 89 GLU A C 1
ATOM 679 O O . GLU A 1 89 ? -1.321 -11.163 31.904 1.00 83.81 89 GLU A O 1
ATOM 684 N N . LEU A 1 90 ? -2.837 -10.013 30.729 1.00 78.19 90 LEU A N 1
ATOM 685 C CA . LEU A 1 90 ? -3.925 -10.224 31.691 1.00 78.19 90 LEU A CA 1
ATOM 686 C C . LEU A 1 90 ? -4.356 -11.691 31.802 1.00 78.19 90 LEU A C 1
ATOM 688 O O . LEU A 1 90 ? -4.745 -12.127 32.892 1.00 78.19 90 LEU A O 1
ATOM 692 N N . ALA A 1 91 ? -4.315 -12.429 30.692 1.00 71.25 91 ALA A N 1
ATOM 693 C CA . ALA A 1 91 ? -4.637 -13.850 30.654 1.00 71.25 91 ALA A CA 1
ATOM 694 C C . ALA A 1 91 ? -3.529 -14.722 31.265 1.00 71.25 91 ALA A C 1
ATOM 696 O O . ALA A 1 91 ? -3.834 -15.748 31.868 1.00 71.25 91 ALA A O 1
ATOM 697 N N . GLU A 1 92 ? -2.265 -14.309 31.144 1.00 74.62 92 GLU A N 1
ATOM 698 C CA . GLU A 1 92 ? -1.101 -15.039 31.666 1.00 74.62 92 GLU A CA 1
ATOM 699 C C . GLU A 1 92 ? -0.790 -14.712 33.150 1.00 74.62 92 GLU A C 1
ATOM 701 O O . GLU A 1 92 ? -0.076 -15.466 33.817 1.00 74.62 92 GLU A O 1
ATOM 706 N N . ASN A 1 93 ? -1.345 -13.625 33.710 1.00 68.75 93 ASN A N 1
ATOM 707 C CA . ASN A 1 93 ? -1.063 -13.175 35.079 1.00 68.75 93 ASN A CA 1
ATOM 708 C C . ASN A 1 93 ? -1.661 -14.093 36.168 1.00 68.75 93 ASN A C 1
ATOM 710 O O . ASN A 1 93 ? -2.872 -14.279 36.233 1.00 68.75 93 ASN A O 1
ATOM 714 N N . PRO A 1 94 ? -0.871 -14.573 37.146 1.00 59.03 94 PRO A N 1
ATOM 715 C CA . PRO A 1 94 ? -1.411 -15.428 38.189 1.00 59.03 94 PRO A CA 1
ATOM 716 C C . PRO A 1 94 ? -2.394 -14.813 39.184 1.00 59.03 94 PRO A C 1
ATOM 718 O O . PRO A 1 94 ? -3.170 -15.525 39.820 1.00 59.03 94 PRO A O 1
ATOM 721 N N . ALA A 1 95 ? -2.408 -13.491 39.314 1.00 58.91 95 ALA A N 1
ATOM 722 C CA . ALA A 1 95 ? -3.339 -12.782 40.185 1.00 58.91 95 ALA A CA 1
ATOM 723 C C . ALA A 1 95 ? -4.761 -12.659 39.594 1.00 58.91 95 ALA A C 1
ATOM 725 O O . ALA A 1 95 ? -5.669 -12.195 40.286 1.00 58.91 95 ALA A O 1
ATOM 726 N N . THR A 1 96 ? -4.983 -13.054 38.332 1.00 54.69 96 THR A N 1
ATOM 727 C CA . THR A 1 96 ? -6.326 -13.248 37.750 1.00 54.69 96 THR A CA 1
ATOM 728 C C . THR A 1 96 ? -6.871 -14.663 37.987 1.00 54.69 96 THR A C 1
ATOM 730 O O . THR A 1 96 ? -8.029 -14.922 37.657 1.00 54.69 96 THR A O 1
ATOM 733 N N . TYR A 1 97 ? -6.112 -15.559 38.638 1.00 56.81 97 TYR A N 1
ATOM 734 C CA . TYR A 1 97 ? -6.585 -16.890 39.023 1.00 56.81 97 TYR A CA 1
ATOM 735 C C . TYR A 1 97 ? -7.506 -16.824 40.247 1.00 56.81 97 TYR A C 1
ATOM 737 O O . TYR A 1 97 ? -7.071 -16.658 41.386 1.00 56.81 97 TYR A O 1
ATOM 745 N N . SER A 1 98 ? -8.808 -17.016 40.026 1.00 53.72 98 SER A N 1
ATOM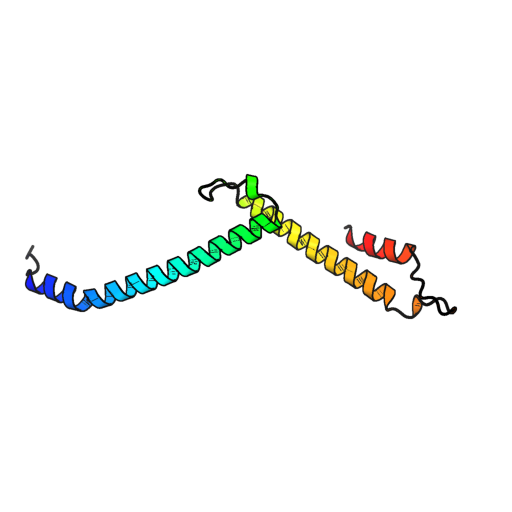 746 C CA . SER A 1 98 ? -9.695 -17.426 41.115 1.00 53.72 98 SER A CA 1
ATOM 747 C C . SER A 1 98 ? -9.350 -18.873 41.489 1.00 53.72 98 SER A C 1
ATOM 749 O O . SER A 1 98 ? -9.254 -19.727 40.610 1.00 53.72 98 SER A O 1
ATOM 751 N N . GLY A 1 99 ? -9.108 -19.144 42.774 1.00 51.62 99 GLY A N 1
ATOM 752 C CA . GLY A 1 99 ? -8.538 -20.395 43.304 1.00 51.62 99 GLY A CA 1
ATOM 753 C C . GLY A 1 99 ? -9.385 -21.671 43.166 1.00 51.62 99 GLY A C 1
ATOM 754 O O . GLY A 1 99 ? -9.378 -22.493 44.074 1.00 51.62 99 GLY A O 1
ATOM 755 N N . THR A 1 100 ? -10.120 -21.856 42.067 1.00 55.59 100 THR A N 1
ATOM 756 C CA . THR A 1 100 ? -11.014 -23.004 41.823 1.00 55.59 100 THR A CA 1
ATOM 757 C C . THR A 1 100 ? -10.635 -23.845 40.597 1.00 55.59 100 THR A C 1
ATOM 759 O O . THR A 1 100 ? -11.371 -24.752 40.224 1.00 55.59 100 THR A O 1
ATOM 762 N N . GLY A 1 101 ? -9.474 -23.601 39.977 1.00 51.16 101 GLY A N 1
ATOM 763 C CA . GLY A 1 101 ? -8.979 -24.414 38.854 1.00 51.16 101 GLY A CA 1
ATOM 764 C C . GLY A 1 101 ? -9.610 -24.091 37.494 1.00 51.16 101 GLY A C 1
ATOM 765 O O . GLY A 1 101 ? -9.241 -24.705 36.498 1.00 51.16 101 GLY A O 1
ATOM 766 N N . VAL A 1 102 ? -10.504 -23.098 37.426 1.00 52.12 102 VAL A N 1
ATOM 767 C CA . VAL A 1 102 ? -10.976 -22.499 36.171 1.00 52.12 102 VAL A CA 1
ATOM 768 C C . VAL A 1 102 ? -10.327 -21.126 36.017 1.00 52.12 102 VAL A C 1
ATOM 770 O O . VAL A 1 102 ? -10.505 -20.239 36.855 1.00 52.12 102 VAL A O 1
ATOM 773 N N . VAL A 1 103 ? -9.558 -20.956 34.940 1.00 54.22 103 VAL A N 1
ATOM 774 C CA . VAL A 1 103 ? -8.972 -19.669 34.548 1.00 54.22 103 VAL A CA 1
ATOM 775 C C . VAL A 1 103 ? -10.109 -18.761 34.083 1.00 54.22 103 VAL A C 1
ATOM 777 O O . VAL A 1 103 ? -10.595 -18.888 32.965 1.00 54.22 103 VAL A O 1
ATOM 780 N N . ALA A 1 104 ? -10.574 -17.871 34.957 1.00 57.53 104 ALA A N 1
ATOM 781 C CA . ALA A 1 104 ? -11.602 -16.893 34.628 1.00 57.53 104 ALA A CA 1
ATOM 782 C C . ALA A 1 104 ? -11.005 -15.487 34.714 1.00 57.53 104 ALA A C 1
ATOM 784 O O . ALA A 1 104 ? -10.957 -14.879 35.785 1.00 57.53 104 ALA A O 1
ATOM 785 N N . VAL A 1 105 ? -10.552 -14.956 33.575 1.00 63.03 105 VAL A N 1
ATOM 786 C CA . VAL A 1 105 ? -10.292 -13.518 33.462 1.00 63.03 105 VAL A CA 1
ATOM 787 C C . VAL A 1 105 ? -11.643 -12.815 33.550 1.00 63.03 105 VAL A C 1
ATOM 789 O O . VAL A 1 105 ? -12.539 -13.063 32.746 1.00 63.03 105 VAL A O 1
ATOM 792 N N . LYS A 1 106 ? -11.802 -11.955 34.557 1.00 70.62 106 LYS A N 1
ATOM 793 C CA . LYS A 1 106 ? -13.014 -11.152 34.735 1.00 70.62 106 LYS A CA 1
ATOM 794 C C . LYS A 1 106 ? -13.269 -10.288 33.484 1.00 70.62 106 LYS A C 1
ATOM 796 O O . LYS A 1 106 ? -12.351 -9.548 33.110 1.00 70.62 106 LYS A O 1
ATOM 801 N N . PRO A 1 107 ? -14.462 -10.343 32.855 1.00 69.81 107 PRO A N 1
ATOM 802 C CA . PRO A 1 107 ? -14.778 -9.577 31.645 1.00 69.81 107 PRO A CA 1
ATOM 803 C C . PRO A 1 107 ? -14.477 -8.079 31.764 1.00 69.81 107 PRO A C 1
ATOM 805 O O . PRO A 1 107 ? -14.002 -7.468 30.812 1.00 69.81 107 PRO A O 1
ATOM 808 N N . GLU A 1 108 ? -14.648 -7.499 32.953 1.00 76.50 108 GLU A N 1
ATOM 809 C CA . GLU A 1 108 ? -14.396 -6.080 33.220 1.00 76.50 108 GLU A CA 1
ATOM 810 C C . GLU A 1 108 ? -12.919 -5.701 33.025 1.00 76.50 108 GLU A C 1
ATOM 812 O O . GLU A 1 108 ? -12.610 -4.586 32.616 1.00 76.50 108 GLU A O 1
ATOM 817 N N . ARG A 1 109 ? -11.986 -6.633 33.271 1.00 72.25 109 ARG A N 1
ATOM 818 C CA . ARG A 1 109 ? -10.548 -6.398 33.050 1.00 72.25 109 ARG A CA 1
ATOM 819 C C . ARG A 1 109 ? -10.181 -6.440 31.571 1.00 72.25 109 ARG A C 1
ATOM 821 O O . ARG A 1 109 ? -9.272 -5.725 31.165 1.00 72.25 109 ARG A O 1
ATOM 828 N N . ILE A 1 110 ? -10.883 -7.255 30.783 1.00 72.25 110 ILE A N 1
ATOM 829 C CA . ILE A 1 110 ? -10.716 -7.300 29.326 1.00 72.25 110 ILE A CA 1
ATOM 830 C C . ILE A 1 110 ? -11.239 -5.993 28.729 1.00 72.25 110 ILE A C 1
ATOM 832 O O . ILE A 1 110 ? -10.520 -5.346 27.977 1.00 72.25 110 ILE A O 1
ATOM 836 N N . ILE A 1 111 ? -12.440 -5.565 29.129 1.00 77.44 111 ILE A N 1
ATOM 837 C CA . ILE A 1 111 ? -13.045 -4.302 28.682 1.00 77.44 111 ILE A CA 1
ATOM 838 C C . ILE A 1 111 ? -12.127 -3.116 29.009 1.00 77.44 111 ILE A C 1
ATOM 840 O O . ILE A 1 111 ? -11.774 -2.365 28.107 1.00 77.44 111 ILE A O 1
ATOM 844 N N . ALA A 1 112 ? -11.618 -3.020 30.242 1.00 77.44 112 ALA A N 1
ATOM 845 C CA . ALA A 1 112 ? -10.688 -1.954 30.619 1.00 77.44 112 ALA A CA 1
ATOM 846 C C . ALA A 1 112 ? -9.393 -1.942 29.775 1.00 77.44 112 ALA A C 1
ATOM 848 O O . ALA A 1 112 ? -8.873 -0.877 29.451 1.00 77.44 112 ALA A O 1
ATOM 849 N N . ALA A 1 113 ? -8.863 -3.107 29.383 1.00 73.88 113 ALA A N 1
ATOM 850 C CA . ALA A 1 113 ? -7.667 -3.191 28.536 1.00 73.88 113 ALA A CA 1
ATOM 851 C C . ALA A 1 113 ? -7.921 -2.782 27.073 1.00 73.88 113 ALA A C 1
ATOM 853 O O . ALA A 1 113 ? -7.018 -2.237 26.422 1.00 73.88 113 ALA A O 1
ATOM 854 N N . LEU A 1 114 ? -9.136 -3.039 26.573 1.00 76.00 114 LEU A N 1
ATOM 855 C CA . LEU A 1 114 ? -9.617 -2.592 25.262 1.00 76.00 114 LEU A CA 1
ATOM 856 C C . LEU A 1 114 ? -9.865 -1.071 25.247 1.00 76.00 114 LEU A C 1
ATOM 858 O O . LEU A 1 114 ? -9.544 -0.399 24.267 1.00 76.00 114 LEU A O 1
ATOM 862 N N . GLU A 1 115 ? -10.396 -0.522 26.340 1.00 78.50 115 GLU A N 1
ATOM 863 C CA . GLU A 1 115 ? -10.700 0.907 26.496 1.00 78.50 115 GLU A CA 1
ATOM 864 C C . GLU A 1 115 ? -9.447 1.760 26.733 1.00 78.50 115 GLU A C 1
ATOM 866 O O . GLU A 1 115 ? -9.349 2.851 26.187 1.00 78.50 115 GLU A O 1
ATOM 871 N N . ALA A 1 116 ? -8.427 1.248 27.430 1.00 72.25 116 ALA A N 1
ATOM 872 C CA . ALA A 1 116 ? -7.167 1.966 27.676 1.00 72.25 116 ALA A CA 1
ATOM 873 C C . ALA A 1 116 ? -6.331 2.264 26.410 1.00 72.25 116 ALA A C 1
ATOM 875 O O . ALA A 1 116 ? -5.251 2.838 26.497 1.00 72.25 116 ALA A O 1
ATOM 876 N N . GLY A 1 117 ? -6.773 1.811 25.233 1.00 59.12 117 GLY A N 1
ATOM 877 C CA . GLY A 1 117 ? -6.173 2.161 23.948 1.00 59.12 117 GLY A CA 1
ATOM 878 C C . GLY A 1 117 ? -6.942 3.219 23.162 1.00 59.12 117 GLY A C 1
ATOM 879 O O . GLY A 1 117 ? -6.538 3.455 22.035 1.00 59.12 117 GLY A O 1
ATOM 880 N N . HIS A 1 118 ? -8.047 3.774 23.683 1.00 56.62 118 HIS A N 1
ATOM 881 C CA . HIS A 1 118 ? -8.974 4.638 22.936 1.00 56.62 118 HIS A CA 1
ATOM 882 C C . HIS A 1 118 ? -8.685 6.145 22.926 1.00 56.62 118 HIS A C 1
ATOM 884 O O . HIS A 1 118 ? -9.460 6.862 22.294 1.00 56.62 118 HIS A O 1
ATOM 890 N N . ASP A 1 119 ? -7.591 6.596 23.539 1.00 51.53 119 ASP A N 1
ATOM 891 C CA . ASP A 1 119 ? -7.191 8.012 23.557 1.00 51.53 119 ASP A CA 1
ATOM 892 C C . ASP A 1 119 ? -6.630 8.512 22.213 1.00 51.53 119 ASP A C 1
ATOM 894 O O . ASP A 1 119 ? -5.951 7.722 21.509 1.00 51.53 119 ASP A O 1
#